Protein AF-A0A6Y5LJ46-F1 (afdb_monomer_lite)

InterPro domains:
  IPR025153 Ead/Ea22-like protein [PF13935] (2-111)

pLDDT: mean 86.72, std 11.48, range [47.59, 98.62]

Foldseek 3Di:
DDDPLVVLLVVLVPADDDQKDWDADPVVLWTFIDHPPDPPPDTSDTDCDPPNNPCRNVVSHVPNVVHSVVSNVVSVVVVVVVVVVVVVVVVVVVVVVVVVVVVVVVVVPPDDDPPVCVLVVQLVVVCVVVVDSVVSNVVSVVVVVCVVPVVPD

Structure (mmCIF, N/CA/C/O backbone):
data_AF-A0A6Y5LJ46-F1
#
_entry.id   AF-A0A6Y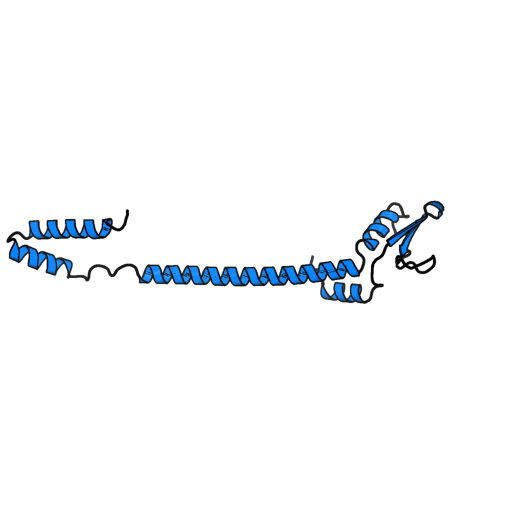5LJ46-F1
#
loop_
_atom_site.group_PDB
_atom_site.id
_atom_site.type_symbol
_atom_site.label_atom_id
_atom_site.label_alt_id
_atom_site.label_comp_id
_atom_site.label_asym_id
_atom_site.label_entity_id
_atom_site.label_seq_id
_atom_site.pdbx_PDB_ins_code
_atom_site.Cartn_x
_atom_site.Cartn_y
_atom_site.Cartn_z
_atom_site.occupancy
_atom_site.B_iso_or_equiv
_atom_site.auth_seq_id
_atom_site.auth_comp_id
_atom_site.auth_asym_id
_atom_site.auth_atom_id
_atom_site.pdbx_PDB_model_num
ATOM 1 N N . MET A 1 1 ? 1.139 16.252 -3.665 1.00 74.50 1 MET A N 1
ATOM 2 C CA . MET A 1 1 ? 1.107 15.696 -5.035 1.00 74.50 1 MET A CA 1
ATOM 3 C C . MET A 1 1 ? 0.011 14.645 -5.080 1.00 74.50 1 MET A C 1
ATOM 5 O O . MET A 1 1 ? 0.010 13.798 -4.197 1.00 74.50 1 MET A O 1
ATOM 9 N N . ASN A 1 2 ? -0.940 14.731 -6.014 1.00 88.25 2 ASN A N 1
ATOM 10 C CA . ASN A 1 2 ? -1.966 13.698 -6.189 1.00 88.25 2 ASN A CA 1
ATOM 11 C C . ASN A 1 2 ? -1.524 12.774 -7.328 1.00 88.25 2 ASN A C 1
ATOM 13 O O . ASN A 1 2 ? -1.270 13.258 -8.429 1.00 88.25 2 ASN A O 1
ATOM 17 N N . ILE A 1 3 ? -1.365 11.483 -7.045 1.00 90.75 3 ILE A N 1
ATOM 18 C CA . ILE A 1 3 ? -0.923 10.495 -8.031 1.00 90.75 3 ILE A CA 1
ATOM 19 C C . ILE A 1 3 ? -2.165 9.790 -8.569 1.00 90.75 3 ILE A C 1
ATOM 21 O O . ILE A 1 3 ? -2.879 9.131 -7.813 1.00 90.75 3 ILE A O 1
ATOM 25 N N . ASP A 1 4 ? -2.405 9.896 -9.874 1.00 95.19 4 ASP A N 1
ATOM 26 C CA . ASP A 1 4 ? -3.480 9.158 -10.533 1.00 95.19 4 ASP A CA 1
ATOM 27 C C . ASP A 1 4 ? -3.097 7.679 -10.703 1.00 95.19 4 ASP A C 1
ATOM 29 O O . ASP A 1 4 ? -2.511 7.258 -11.701 1.00 95.19 4 ASP A O 1
ATOM 33 N N . LYS A 1 5 ? -3.438 6.879 -9.689 1.00 94.69 5 LYS A N 1
ATOM 34 C CA . LYS A 1 5 ? -3.144 5.440 -9.632 1.00 94.69 5 LYS A CA 1
ATOM 35 C C . LYS A 1 5 ? -3.814 4.651 -10.759 1.00 94.69 5 LYS A C 1
ATOM 37 O O . LYS A 1 5 ? -3.279 3.621 -11.165 1.00 94.69 5 LYS A O 1
ATOM 42 N N . ARG A 1 6 ? -4.965 5.113 -11.267 1.00 95.00 6 ARG A N 1
ATOM 43 C CA . ARG A 1 6 ? -5.674 4.440 -12.362 1.00 95.00 6 ARG A CA 1
ATOM 44 C C . ARG A 1 6 ? -4.908 4.625 -13.661 1.00 95.00 6 ARG A C 1
ATOM 46 O O . ARG A 1 6 ? -4.591 3.638 -14.316 1.00 95.00 6 ARG A O 1
ATOM 53 N N . THR A 1 7 ? -4.556 5.866 -13.979 1.00 96.56 7 THR A N 1
ATOM 54 C CA . THR A 1 7 ? -3.745 6.167 -15.162 1.00 96.56 7 THR A CA 1
ATOM 55 C C . THR A 1 7 ? -2.399 5.439 -15.101 1.00 96.56 7 THR A C 1
ATOM 57 O O . THR A 1 7 ? -1.979 4.851 -16.094 1.00 96.56 7 THR A O 1
ATOM 60 N N . LEU A 1 8 ? -1.750 5.381 -13.929 1.00 96.06 8 LEU A N 1
ATOM 61 C CA . LEU A 1 8 ? -0.506 4.618 -13.762 1.00 96.06 8 LEU A CA 1
ATOM 62 C C . LEU A 1 8 ? -0.679 3.117 -14.015 1.00 96.06 8 LEU A C 1
ATOM 64 O O . LEU A 1 8 ? 0.158 2.521 -14.691 1.00 96.06 8 LEU A O 1
ATOM 68 N N . ARG A 1 9 ? -1.759 2.510 -13.508 1.00 97.50 9 ARG A N 1
ATOM 69 C CA . ARG A 1 9 ? -2.070 1.099 -13.770 1.00 97.50 9 ARG A CA 1
ATOM 70 C C . ARG A 1 9 ? -2.278 0.842 -15.259 1.00 97.50 9 ARG A C 1
ATOM 72 O O . ARG A 1 9 ? -1.644 -0.054 -15.801 1.00 97.50 9 ARG A O 1
ATOM 79 N N . GLU A 1 10 ? -3.103 1.651 -15.921 1.00 97.69 10 GLU A N 1
ATOM 80 C CA . GLU A 1 10 ? -3.403 1.494 -17.349 1.00 97.69 10 GLU A CA 1
ATOM 81 C C . GLU A 1 10 ? -2.144 1.632 -18.222 1.00 97.69 10 GLU A C 1
ATOM 83 O O . GLU A 1 10 ? -1.994 0.925 -19.219 1.00 97.69 10 GLU A O 1
ATOM 88 N N . VAL A 1 11 ? -1.222 2.530 -17.857 1.00 97.44 11 VAL A N 1
ATOM 89 C CA . VAL A 1 11 ? 0.071 2.670 -18.543 1.00 97.44 11 VAL A CA 1
ATOM 90 C C . VAL A 1 11 ? 0.967 1.456 -18.285 1.00 97.44 11 VAL A C 1
ATOM 92 O O . VAL A 1 11 ? 1.571 0.946 -19.228 1.00 97.44 11 VAL A O 1
ATOM 95 N N . ALA A 1 12 ? 1.034 0.960 -17.047 1.00 96.44 12 ALA A N 1
ATOM 96 C CA . ALA A 1 12 ? 1.839 -0.211 -16.706 1.00 96.44 12 ALA A CA 1
ATOM 97 C C . ALA A 1 12 ? 1.321 -1.500 -17.377 1.00 96.44 12 ALA A C 1
ATOM 99 O O . ALA A 1 12 ? 2.119 -2.285 -17.876 1.00 96.44 12 ALA A O 1
ATOM 100 N N . GLU A 1 13 ? 0.004 -1.699 -17.468 1.00 96.94 13 GLU A N 1
ATOM 101 C CA . GLU A 1 13 ? -0.605 -2.852 -18.155 1.00 96.94 13 GLU A CA 1
ATOM 102 C C . GLU A 1 13 ? -0.336 -2.862 -19.667 1.00 96.94 13 GLU A C 1
ATOM 104 O O . GLU A 1 13 ? -0.224 -3.930 -20.267 1.00 96.94 13 GLU A O 1
ATOM 109 N N . LYS A 1 14 ? -0.224 -1.682 -20.292 1.00 96.62 14 LYS A N 1
ATOM 110 C CA . LYS A 1 14 ? 0.068 -1.539 -21.730 1.00 96.62 14 LYS A CA 1
ATOM 111 C C . LYS A 1 14 ? 1.555 -1.662 -22.065 1.00 96.62 14 LYS A C 1
ATOM 113 O O . LYS A 1 14 ? 1.894 -1.879 -23.227 1.00 96.62 14 LYS A O 1
ATOM 118 N N . ALA A 1 15 ? 2.434 -1.464 -21.089 1.00 94.06 15 ALA A N 1
ATOM 119 C CA . ALA A 1 15 ? 3.874 -1.538 -21.289 1.00 94.06 15 ALA A CA 1
ATOM 120 C C . ALA A 1 15 ? 4.345 -2.990 -21.469 1.00 94.06 15 ALA A C 1
ATOM 122 O O . ALA A 1 15 ? 3.675 -3.937 -21.056 1.00 94.06 15 ALA A O 1
ATOM 123 N N . THR A 1 16 ? 5.531 -3.175 -22.057 1.00 91.38 16 THR A N 1
ATOM 124 C CA . THR A 1 16 ? 6.156 -4.499 -22.174 1.00 91.38 16 THR A CA 1
ATOM 125 C C . THR A 1 16 ? 6.267 -5.145 -20.790 1.00 91.38 16 THR A C 1
ATOM 127 O O . THR A 1 16 ? 6.930 -4.577 -19.919 1.00 91.38 16 THR A O 1
ATOM 130 N N . PRO A 1 17 ? 5.667 -6.323 -20.546 1.00 90.50 17 PRO A N 1
ATOM 131 C CA . PRO A 1 17 ? 5.726 -6.947 -19.231 1.00 90.50 17 PRO A CA 1
ATOM 132 C C . PRO A 1 17 ? 7.166 -7.220 -18.772 1.00 90.50 17 PRO A C 1
ATOM 134 O O . PRO A 1 17 ? 8.049 -7.519 -19.577 1.00 90.50 17 PRO A O 1
ATOM 137 N N . GLY A 1 18 ? 7.403 -7.119 -17.462 1.00 87.62 18 GLY A N 1
ATOM 138 C CA . GLY A 1 18 ? 8.682 -7.482 -16.849 1.00 87.62 18 GLY A CA 1
ATOM 139 C C . GLY A 1 18 ? 8.925 -9.004 -16.796 1.00 87.62 18 GLY A C 1
ATOM 140 O O . GLY A 1 18 ? 8.029 -9.792 -17.102 1.00 87.62 18 GLY A O 1
ATOM 141 N N . PRO A 1 19 ? 10.103 -9.452 -16.323 1.00 90.56 19 PRO A N 1
ATOM 142 C CA . PRO A 1 19 ? 11.189 -8.639 -15.777 1.00 90.56 19 PRO A CA 1
ATOM 143 C C . PRO A 1 19 ? 11.977 -7.913 -16.869 1.00 90.56 19 PRO A C 1
ATOM 145 O O . PRO A 1 19 ? 12.135 -8.418 -17.980 1.00 90.56 19 PRO A O 1
ATOM 148 N N . TRP A 1 20 ? 12.476 -6.733 -16.523 1.00 92.31 20 TRP A N 1
ATOM 149 C CA . TRP A 1 20 ? 13.406 -5.969 -17.346 1.00 92.31 20 TRP A CA 1
ATOM 150 C C . TRP A 1 20 ? 14.805 -6.039 -16.734 1.00 92.31 20 TRP A C 1
ATOM 152 O O . TRP A 1 20 ? 14.940 -6.152 -15.516 1.00 92.31 20 TRP A O 1
ATOM 162 N N . THR A 1 21 ? 15.838 -5.974 -17.567 1.00 89.38 21 THR A N 1
ATOM 163 C CA . THR A 1 21 ?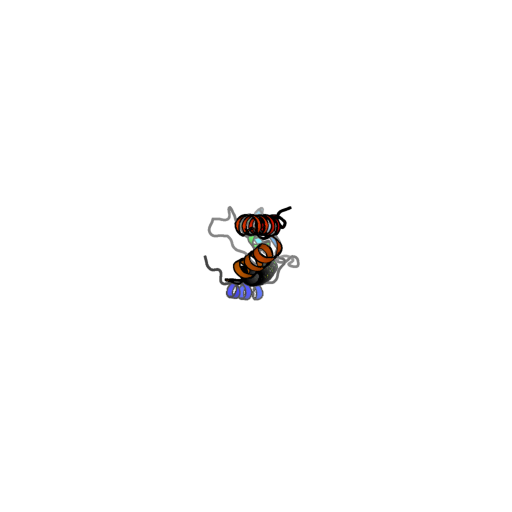 17.245 -6.013 -17.150 1.00 89.38 21 THR A CA 1
ATOM 164 C C . THR A 1 21 ? 18.050 -4.926 -17.847 1.00 89.38 21 THR A C 1
ATOM 166 O O . THR A 1 21 ? 17.720 -4.517 -18.963 1.00 89.38 21 THR A O 1
ATOM 169 N N . LEU A 1 22 ? 19.103 -4.460 -17.176 1.00 89.06 22 LEU A N 1
ATOM 170 C CA . LEU A 1 22 ? 20.086 -3.546 -17.745 1.00 89.06 22 LEU A CA 1
ATOM 171 C C . LEU A 1 22 ? 20.965 -4.286 -18.760 1.00 89.06 22 LEU A C 1
ATOM 173 O O . LEU A 1 22 ? 21.528 -5.336 -18.458 1.00 89.06 22 LEU A O 1
ATOM 177 N N . PHE A 1 23 ? 21.131 -3.676 -19.926 1.00 86.19 23 PHE A N 1
ATOM 178 C CA . PHE A 1 23 ? 22.218 -3.944 -20.852 1.00 86.19 23 PHE A CA 1
ATOM 179 C C . PHE A 1 23 ? 23.177 -2.754 -20.823 1.00 86.19 23 PHE A C 1
ATOM 181 O O . PHE A 1 23 ? 22.760 -1.624 -21.096 1.00 86.19 23 PHE A O 1
ATOM 188 N N . SER A 1 24 ? 24.448 -3.011 -20.519 1.00 83.69 24 SER A N 1
ATOM 189 C CA . SER A 1 24 ? 25.518 -2.020 -20.574 1.00 83.69 24 SER A CA 1
ATOM 190 C C . SER A 1 24 ? 26.624 -2.473 -21.525 1.00 83.69 24 SER A C 1
ATOM 192 O O . SER A 1 24 ? 27.103 -3.605 -21.480 1.00 83.69 24 SER A O 1
ATOM 194 N N . ASP A 1 25 ? 27.022 -1.564 -22.406 1.00 83.56 25 ASP A N 1
ATOM 195 C CA . ASP A 1 25 ? 28.189 -1.689 -23.269 1.00 83.56 25 ASP A CA 1
ATOM 196 C C . ASP A 1 25 ? 29.023 -0.416 -23.117 1.00 83.56 25 ASP A C 1
ATOM 198 O O . ASP A 1 25 ? 28.636 0.669 -23.562 1.00 83.56 25 ASP A O 1
ATOM 202 N N . ILE A 1 26 ? 30.158 -0.563 -22.435 1.00 77.88 26 ILE A N 1
ATOM 203 C CA . ILE A 1 26 ? 31.058 0.536 -22.083 1.00 77.88 26 ILE A CA 1
ATOM 204 C C . ILE A 1 26 ? 31.755 1.082 -23.334 1.00 77.88 26 ILE A C 1
ATOM 206 O O . ILE A 1 26 ? 31.922 2.298 -23.453 1.00 77.88 26 ILE A O 1
ATOM 210 N N . ASP A 1 27 ? 32.103 0.213 -24.286 1.00 79.81 27 ASP A N 1
ATOM 211 C CA . ASP A 1 27 ? 32.851 0.591 -25.487 1.00 79.81 27 ASP A CA 1
ATOM 212 C C . ASP A 1 27 ? 31.999 1.471 -26.405 1.00 79.81 27 ASP A C 1
ATOM 214 O O . ASP A 1 27 ? 32.478 2.463 -26.961 1.00 79.81 27 ASP A O 1
ATOM 218 N N . THR A 1 28 ? 30.707 1.151 -26.520 1.00 80.38 28 THR A N 1
ATOM 219 C CA . THR A 1 28 ? 29.753 1.943 -27.313 1.00 80.38 28 THR A CA 1
ATOM 220 C C . THR A 1 28 ? 28.991 2.989 -26.500 1.00 80.38 28 THR A C 1
ATOM 222 O O . THR A 1 28 ? 28.186 3.725 -27.073 1.00 80.38 28 THR A O 1
ATOM 225 N N . LYS A 1 29 ? 29.234 3.077 -25.183 1.00 79.88 29 LYS A N 1
ATOM 226 C CA . LYS A 1 29 ? 28.462 3.895 -24.226 1.00 79.88 29 LYS A CA 1
ATOM 227 C C . LYS A 1 29 ? 26.950 3.669 -24.348 1.00 79.88 29 LYS A C 1
ATOM 229 O O . LYS A 1 29 ? 26.147 4.598 -24.265 1.00 79.88 29 LYS A O 1
ATOM 234 N N . THR A 1 30 ? 26.554 2.421 -24.583 1.00 82.31 30 THR A N 1
ATOM 235 C CA . THR A 1 30 ? 25.149 2.047 -24.737 1.00 82.31 30 THR A CA 1
ATOM 236 C C . THR A 1 30 ? 24.626 1.493 -23.424 1.00 82.31 30 THR A C 1
ATOM 238 O O . THR A 1 30 ? 25.041 0.425 -22.986 1.00 82.31 30 THR A O 1
ATOM 241 N N . PHE A 1 31 ? 23.654 2.190 -22.843 1.00 84.88 31 PHE A N 1
ATOM 242 C CA . PHE A 1 31 ? 22.878 1.716 -21.702 1.00 84.88 31 PHE A CA 1
ATOM 243 C C . PHE A 1 31 ? 21.429 1.574 -22.151 1.00 84.88 31 PHE A C 1
ATOM 245 O O . PHE A 1 31 ? 20.844 2.494 -22.728 1.00 84.88 31 PHE A O 1
ATOM 252 N N . SER A 1 32 ? 20.866 0.384 -22.017 1.00 85.62 32 SER A N 1
ATOM 253 C CA . SER A 1 32 ? 19.529 0.070 -22.522 1.00 85.62 32 SER A CA 1
ATOM 254 C C . SER A 1 32 ? 18.846 -0.948 -21.627 1.00 85.62 32 SER A C 1
ATOM 256 O O . SER A 1 32 ? 19.476 -1.588 -20.791 1.00 85.62 32 SER A O 1
ATOM 258 N N . ILE A 1 33 ? 17.535 -1.073 -21.786 1.00 88.50 33 ILE A N 1
ATOM 259 C CA . ILE A 1 33 ? 16.714 -1.974 -20.984 1.00 88.50 33 ILE A CA 1
ATOM 260 C C . ILE A 1 33 ? 16.156 -3.038 -21.912 1.00 88.50 33 ILE A C 1
ATOM 262 O O . ILE A 1 33 ? 15.613 -2.702 -22.961 1.00 88.50 33 ILE A O 1
ATOM 266 N N . HIS A 1 34 ? 16.276 -4.305 -21.536 1.00 86.44 34 HIS A N 1
ATOM 267 C CA . HIS A 1 34 ? 15.830 -5.440 -22.342 1.00 86.44 34 HIS A CA 1
ATOM 268 C C . HIS A 1 34 ? 15.062 -6.458 -21.496 1.00 86.44 34 HIS A C 1
ATOM 270 O O . HIS A 1 34 ? 14.985 -6.346 -20.272 1.00 86.44 34 HIS A O 1
ATOM 276 N N . THR A 1 35 ? 14.478 -7.461 -22.151 1.00 84.12 35 THR A N 1
ATOM 277 C CA . THR A 1 35 ? 13.953 -8.639 -21.450 1.00 84.12 35 THR A CA 1
ATOM 278 C C . THR A 1 35 ? 15.034 -9.728 -21.379 1.00 84.12 35 THR A C 1
ATOM 280 O O . THR A 1 35 ? 15.845 -9.841 -22.303 1.00 84.12 35 THR A O 1
ATOM 283 N N . PRO A 1 36 ? 15.047 -10.598 -20.349 1.00 79.44 36 PRO A N 1
ATOM 284 C CA . PRO A 1 36 ? 16.064 -11.649 -20.217 1.00 79.44 36 PRO A CA 1
ATOM 285 C C . PRO A 1 36 ? 16.136 -12.655 -21.375 1.00 79.44 36 PRO A C 1
ATOM 287 O O . PRO A 1 36 ? 17.104 -13.402 -21.480 1.00 79.44 36 PRO A O 1
ATOM 290 N N . ARG A 1 37 ? 15.092 -12.735 -22.210 1.00 73.31 37 ARG A N 1
ATOM 291 C CA . ARG A 1 37 ? 15.025 -13.661 -23.352 1.00 73.31 37 ARG A CA 1
ATOM 292 C C . ARG A 1 37 ? 15.527 -13.046 -24.656 1.00 73.31 37 ARG A C 1
ATOM 294 O O . ARG A 1 37 ? 15.694 -13.784 -25.626 1.00 73.31 37 ARG A O 1
ATOM 301 N N . ASP A 1 38 ? 15.755 -11.738 -24.690 1.00 69.31 38 ASP A N 1
ATOM 302 C CA . ASP A 1 38 ? 16.240 -11.063 -25.884 1.00 69.31 38 ASP A CA 1
ATOM 303 C C . ASP A 1 38 ? 17.735 -11.345 -26.089 1.00 69.31 38 ASP A C 1
ATOM 305 O O . ASP A 1 38 ? 18.557 -11.168 -25.190 1.00 69.31 38 ASP A O 1
ATOM 309 N N . LYS A 1 39 ? 18.074 -11.839 -27.284 1.00 57.69 39 LYS A N 1
ATOM 310 C CA . LYS A 1 39 ? 19.422 -12.284 -27.652 1.00 57.69 39 LYS A CA 1
ATOM 311 C C . LYS A 1 39 ? 20.220 -11.275 -28.474 1.00 57.69 39 LYS A C 1
ATOM 313 O O . LYS A 1 39 ? 21.326 -11.660 -28.851 1.00 57.69 39 LYS A O 1
ATOM 318 N N . ARG A 1 40 ? 19.710 -10.056 -28.746 1.00 56.78 40 ARG A N 1
ATOM 319 C CA . ARG A 1 40 ? 20.487 -8.842 -29.135 1.00 56.78 40 ARG A CA 1
ATOM 320 C C . ARG A 1 40 ? 19.680 -7.718 -29.817 1.00 56.78 40 ARG A C 1
ATOM 322 O O . ARG A 1 40 ? 20.324 -6.772 -30.275 1.00 56.78 40 ARG A O 1
ATOM 329 N N . CYS A 1 41 ? 18.350 -7.775 -29.971 1.00 54.97 41 CYS A N 1
ATOM 330 C CA . CYS A 1 41 ? 17.696 -6.901 -30.968 1.00 54.97 41 CYS A CA 1
ATOM 331 C C . CYS A 1 41 ? 16.374 -6.208 -30.606 1.00 54.97 41 CYS A C 1
ATOM 333 O O . CYS A 1 41 ? 15.860 -5.495 -31.462 1.00 54.97 41 CYS A O 1
ATOM 335 N N . GLU A 1 42 ? 15.855 -6.275 -29.385 1.00 66.44 42 GLU A N 1
ATOM 336 C CA . GLU A 1 42 ? 14.632 -5.556 -29.003 1.00 66.44 42 GLU A CA 1
ATOM 337 C C . GLU A 1 42 ? 14.780 -4.922 -27.613 1.00 66.44 42 GLU A C 1
ATOM 339 O O . GLU A 1 42 ? 14.159 -5.322 -26.626 1.00 66.44 42 GLU A O 1
ATOM 344 N N . ASN A 1 43 ? 15.610 -3.872 -27.544 1.00 77.50 43 ASN A N 1
ATOM 345 C CA . ASN A 1 43 ? 15.630 -2.995 -26.376 1.00 77.50 43 ASN A CA 1
ATOM 346 C C . ASN A 1 43 ? 14.201 -2.509 -26.097 1.00 77.50 43 ASN A C 1
ATOM 348 O O . ASN A 1 43 ? 13.598 -1.839 -26.935 1.00 77.50 43 ASN A O 1
ATOM 352 N N . VAL A 1 44 ? 13.701 -2.789 -24.895 1.00 82.31 44 VAL A N 1
ATOM 353 C CA . VAL A 1 44 ? 12.458 -2.216 -24.368 1.00 82.31 44 VAL A CA 1
ATOM 354 C C . VAL A 1 44 ? 12.578 -0.693 -24.353 1.00 82.31 44 VAL A C 1
ATOM 356 O O . VAL A 1 44 ? 11.649 0.010 -24.739 1.00 82.31 44 VAL A O 1
ATOM 359 N N . ILE A 1 45 ? 13.746 -0.184 -23.945 1.00 85.31 45 ILE A N 1
ATOM 360 C CA . ILE A 1 45 ? 14.097 1.237 -23.993 1.00 85.31 45 ILE A CA 1
ATOM 361 C C . ILE A 1 45 ? 15.552 1.376 -24.449 1.00 85.31 45 ILE A C 1
ATOM 363 O O . ILE A 1 45 ? 16.458 0.803 -23.842 1.00 85.31 45 ILE A O 1
ATOM 367 N N . LYS A 1 46 ? 15.774 2.189 -25.489 1.00 84.12 46 LYS A N 1
ATOM 368 C CA . LYS A 1 46 ? 17.090 2.684 -25.916 1.00 84.12 46 LYS A CA 1
ATOM 369 C C . LYS A 1 46 ? 17.031 4.206 -26.008 1.00 84.12 46 LYS A C 1
ATOM 371 O O . LYS A 1 46 ? 16.467 4.748 -26.956 1.00 84.12 46 LYS A O 1
ATOM 376 N N . TRP A 1 47 ? 17.594 4.897 -25.021 1.00 76.12 47 TRP A N 1
ATOM 377 C CA . TRP A 1 47 ? 17.548 6.356 -24.941 1.00 76.12 47 TRP A CA 1
ATOM 378 C C . TRP A 1 47 ? 18.867 6.913 -24.409 1.00 76.12 47 TRP A C 1
ATOM 380 O O . TRP A 1 47 ? 19.359 6.473 -23.377 1.00 76.12 47 TRP A O 1
ATOM 390 N N . GLY A 1 48 ? 19.436 7.887 -25.121 1.00 69.50 48 GLY A N 1
ATOM 391 C CA . GLY A 1 48 ? 20.733 8.482 -24.787 1.00 69.50 48 GLY A CA 1
ATOM 392 C C . GLY A 1 48 ? 20.701 9.532 -23.673 1.00 69.50 48 GLY A C 1
ATOM 393 O O . GLY A 1 48 ? 21.724 10.164 -23.441 1.00 69.50 48 GLY A O 1
ATOM 394 N N . GLY A 1 49 ? 19.560 9.752 -23.015 1.00 73.00 49 GLY A N 1
ATOM 395 C CA . GLY A 1 49 ? 19.416 10.805 -22.007 1.00 73.00 49 GLY A CA 1
ATOM 396 C C . GLY A 1 49 ? 19.424 12.225 -22.590 1.00 73.00 49 GLY A C 1
ATOM 397 O O . GLY A 1 49 ? 19.703 12.441 -23.769 1.00 73.00 49 GLY A O 1
ATOM 398 N N . PHE A 1 50 ? 19.102 13.213 -21.753 1.00 79.19 50 PHE A N 1
ATOM 399 C CA . PHE A 1 50 ? 19.260 14.648 -22.054 1.00 79.19 50 PHE A CA 1
ATOM 400 C C . PHE A 1 50 ? 20.519 15.246 -21.403 1.00 79.19 50 PHE A C 1
ATOM 402 O O . PHE A 1 50 ? 20.830 16.415 -21.604 1.00 79.19 50 PHE A O 1
ATOM 409 N N . ASP A 1 51 ? 21.223 14.454 -20.598 1.00 82.88 51 ASP A N 1
ATOM 410 C CA . ASP A 1 51 ? 22.319 14.863 -19.721 1.00 82.88 51 ASP A CA 1
ATOM 411 C C . ASP A 1 51 ? 23.709 14.577 -20.307 1.00 82.88 51 ASP A C 1
ATOM 413 O O . ASP A 1 51 ? 24.705 14.739 -19.611 1.00 82.88 51 ASP A O 1
ATOM 417 N N . CYS A 1 52 ? 23.792 14.172 -21.579 1.00 75.31 52 CYS A N 1
ATOM 418 C CA . CYS A 1 52 ? 25.013 13.677 -22.231 1.00 75.31 52 CYS A CA 1
ATOM 419 C C . CYS A 1 52 ? 25.539 12.349 -21.646 1.00 75.31 52 CYS A C 1
ATOM 421 O O . CYS A 1 52 ? 26.739 12.085 -21.704 1.00 75.31 52 CYS A O 1
ATOM 423 N N . GLN A 1 53 ? 24.638 11.509 -21.119 1.00 80.06 53 GLN A N 1
ATOM 424 C CA . GLN A 1 53 ? 24.880 10.144 -20.623 1.00 80.06 53 GLN A CA 1
ATOM 425 C C . GLN A 1 53 ? 25.670 9.918 -19.310 1.00 80.06 53 GLN A C 1
ATOM 427 O O . GLN A 1 53 ? 25.911 8.748 -19.007 1.00 80.06 53 GLN A O 1
ATOM 432 N N . PRO A 1 54 ? 26.045 10.906 -18.469 1.00 86.19 54 PRO A N 1
ATOM 433 C CA . PRO A 1 54 ? 26.760 10.624 -17.225 1.00 86.19 54 PRO A CA 1
ATOM 434 C C . PRO A 1 54 ? 25.951 9.748 -16.257 1.00 86.19 54 PRO A C 1
ATOM 436 O O . PRO A 1 54 ? 26.553 8.999 -15.498 1.00 86.19 54 PRO A O 1
ATOM 439 N N . ASN A 1 55 ? 24.611 9.791 -16.303 1.00 89.06 55 ASN A N 1
ATOM 440 C CA . ASN A 1 55 ? 23.742 8.964 -15.453 1.00 89.06 55 ASN A CA 1
ATOM 441 C C . ASN A 1 55 ? 23.039 7.831 -16.217 1.00 89.06 55 ASN A C 1
ATOM 443 O O . ASN A 1 55 ? 22.102 7.228 -15.697 1.00 89.06 55 ASN A O 1
ATOM 447 N N . ALA A 1 56 ? 23.428 7.558 -17.466 1.00 87.88 56 ALA A N 1
ATOM 448 C CA . ALA A 1 56 ? 22.669 6.665 -18.340 1.00 87.88 56 ALA A CA 1
ATOM 449 C C . ALA A 1 56 ? 22.549 5.236 -17.783 1.00 87.88 56 ALA A C 1
ATOM 451 O O . ALA A 1 56 ? 21.467 4.652 -17.849 1.00 87.88 56 ALA A O 1
ATOM 452 N N . GLU A 1 57 ? 23.617 4.707 -17.181 1.00 87.69 57 GLU A N 1
ATOM 453 C CA . GLU A 1 57 ? 23.603 3.392 -16.532 1.00 87.69 57 GLU A CA 1
ATOM 454 C C . GLU A 1 57 ? 22.639 3.352 -15.341 1.00 87.69 57 GLU A C 1
ATOM 456 O O . GLU A 1 57 ? 21.729 2.526 -15.315 1.00 87.69 57 GLU A O 1
ATOM 461 N N . ALA A 1 58 ? 22.773 4.303 -14.412 1.00 90.94 58 ALA A N 1
ATOM 462 C CA . ALA A 1 58 ? 21.937 4.389 -13.215 1.00 90.94 58 ALA A CA 1
ATOM 463 C C . ALA A 1 58 ? 20.450 4.592 -13.555 1.00 90.94 58 ALA A C 1
ATOM 465 O O . ALA A 1 58 ? 19.574 3.995 -12.932 1.00 90.94 58 ALA A O 1
ATOM 466 N N . ASN A 1 59 ? 20.147 5.397 -14.578 1.00 90.31 59 ASN A N 1
ATOM 467 C CA . ASN A 1 59 ? 18.779 5.594 -15.055 1.00 90.31 59 ASN A CA 1
ATOM 468 C C . ASN A 1 59 ? 18.195 4.300 -15.637 1.00 90.31 59 ASN A C 1
ATOM 470 O O . ASN A 1 59 ? 17.042 3.962 -15.364 1.00 90.31 59 ASN A O 1
ATOM 474 N N . ALA A 1 60 ? 18.979 3.572 -16.437 1.00 89.88 60 ALA A N 1
ATOM 475 C CA . ALA A 1 60 ? 18.547 2.307 -17.015 1.00 89.88 60 ALA A CA 1
ATOM 476 C C . ALA A 1 60 ? 18.347 1.232 -15.934 1.00 89.88 60 ALA A C 1
ATOM 478 O O . ALA A 1 60 ? 17.343 0.521 -15.969 1.00 89.88 60 ALA A O 1
ATOM 479 N N . GLU A 1 61 ? 19.236 1.163 -14.941 1.00 92.25 61 GLU A N 1
ATOM 480 C CA . GLU A 1 61 ? 19.092 0.284 -13.778 1.00 92.25 61 GLU A CA 1
ATOM 481 C C . GLU A 1 61 ? 17.830 0.616 -12.969 1.00 92.25 61 GLU A C 1
ATOM 483 O O . GLU A 1 61 ? 17.025 -0.275 -12.689 1.00 92.25 61 GLU A O 1
ATOM 488 N N . PHE A 1 62 ? 17.598 1.898 -12.668 1.00 93.69 62 PHE A N 1
ATOM 489 C CA . PHE A 1 62 ? 16.411 2.352 -11.945 1.00 93.69 62 PHE A CA 1
ATOM 490 C C . PHE A 1 62 ? 15.114 1.955 -12.661 1.00 93.69 62 PHE A C 1
ATOM 492 O O . PHE A 1 62 ? 14.215 1.382 -12.045 1.00 93.69 62 PHE A O 1
ATOM 499 N N . ILE A 1 63 ? 15.013 2.215 -13.967 1.00 92.75 63 ILE A N 1
ATOM 500 C CA . ILE A 1 63 ? 13.812 1.886 -14.747 1.00 92.75 63 ILE A CA 1
ATOM 501 C C . ILE A 1 63 ? 13.654 0.362 -14.898 1.00 92.75 63 ILE A C 1
ATOM 503 O O . ILE A 1 63 ? 12.532 -0.142 -14.845 1.00 92.75 63 ILE A O 1
ATOM 507 N N . ALA A 1 64 ? 14.747 -0.394 -15.052 1.00 92.69 64 ALA A N 1
ATOM 508 C CA . ALA A 1 64 ? 14.694 -1.856 -15.114 1.00 92.69 64 ALA A CA 1
ATOM 509 C C . ALA A 1 64 ? 14.195 -2.465 -13.790 1.00 92.69 64 ALA A C 1
ATOM 511 O O . ALA A 1 64 ? 13.362 -3.379 -13.799 1.00 92.69 64 ALA A O 1
ATOM 512 N N . ALA A 1 65 ? 14.649 -1.926 -12.654 1.00 95.25 65 ALA A N 1
ATOM 513 C CA . ALA A 1 65 ? 14.158 -2.300 -11.333 1.00 95.25 65 ALA A CA 1
ATOM 514 C C . ALA A 1 65 ? 12.684 -1.903 -11.147 1.00 95.25 65 ALA A C 1
ATOM 516 O O . ALA A 1 65 ? 11.884 -2.712 -10.680 1.00 95.25 65 ALA A O 1
ATOM 517 N N . PHE A 1 66 ? 12.294 -0.704 -11.590 1.00 95.75 66 PHE A N 1
ATOM 518 C CA . PHE A 1 66 ? 10.918 -0.198 -11.547 1.00 95.75 66 PHE A CA 1
ATOM 519 C C . PHE A 1 66 ? 10.112 -0.534 -12.816 1.00 95.75 66 PHE A C 1
ATOM 521 O O . PHE A 1 66 ? 9.389 0.291 -13.374 1.00 95.75 66 PHE A O 1
ATOM 528 N N . ASN A 1 67 ? 10.238 -1.770 -13.295 1.00 95.25 67 ASN A N 1
ATOM 529 C CA . ASN A 1 67 ? 9.509 -2.236 -14.473 1.00 95.25 67 ASN A CA 1
ATOM 530 C C . ASN A 1 67 ? 7.987 -2.365 -14.205 1.00 95.25 67 ASN A C 1
ATOM 532 O O . ASN A 1 67 ? 7.553 -2.375 -13.048 1.00 95.25 67 ASN A O 1
ATOM 536 N N . PRO A 1 68 ? 7.150 -2.543 -15.247 1.00 96.00 68 PRO A N 1
ATOM 537 C CA . PRO A 1 68 ? 5.697 -2.572 -15.105 1.00 96.00 68 PRO A CA 1
ATOM 538 C C . PRO A 1 68 ? 5.173 -3.643 -14.149 1.00 96.00 68 PRO A C 1
ATOM 540 O O . PRO A 1 68 ? 4.193 -3.406 -13.449 1.00 96.00 68 PRO A O 1
ATOM 543 N N . LYS A 1 69 ? 5.844 -4.800 -14.052 1.00 95.69 69 LYS A N 1
ATOM 544 C CA . LYS A 1 69 ? 5.462 -5.849 -13.096 1.00 95.69 69 LYS A CA 1
ATOM 545 C C . LYS A 1 69 ? 5.604 -5.357 -11.652 1.00 95.69 69 LYS A C 1
ATOM 547 O O . LYS A 1 69 ? 4.723 -5.612 -10.838 1.00 95.69 69 LYS A O 1
ATOM 552 N N . VAL A 1 70 ? 6.695 -4.655 -11.343 1.00 97.50 70 VAL A N 1
ATOM 553 C CA . VAL A 1 70 ? 6.935 -4.077 -10.011 1.00 97.50 70 VAL A CA 1
ATOM 554 C C . VAL A 1 70 ? 5.966 -2.929 -9.740 1.00 97.50 70 VAL A C 1
ATOM 556 O O . VAL A 1 70 ? 5.370 -2.882 -8.669 1.00 97.50 70 VAL A O 1
ATOM 559 N N . ALA A 1 71 ? 5.736 -2.051 -10.719 1.00 96.69 71 ALA A N 1
ATOM 560 C CA . ALA A 1 71 ? 4.777 -0.957 -10.582 1.00 96.69 71 ALA A CA 1
ATOM 561 C C . ALA A 1 71 ? 3.355 -1.463 -10.273 1.00 96.69 71 ALA A C 1
ATOM 563 O O . ALA A 1 71 ? 2.699 -0.938 -9.375 1.00 96.69 71 ALA A O 1
ATOM 564 N N . LEU A 1 72 ? 2.889 -2.506 -10.970 1.00 97.75 72 LEU A N 1
ATOM 565 C CA . LEU A 1 72 ? 1.581 -3.117 -10.715 1.00 97.75 72 LEU A CA 1
ATOM 566 C C . LEU A 1 72 ? 1.500 -3.747 -9.321 1.00 97.75 72 LEU A C 1
ATOM 568 O O . LEU A 1 72 ? 0.530 -3.490 -8.611 1.00 97.75 72 LEU A O 1
ATOM 572 N N . ALA A 1 73 ? 2.535 -4.481 -8.901 1.00 97.88 73 ALA A N 1
ATOM 573 C CA . ALA A 1 73 ? 2.596 -5.068 -7.563 1.00 97.88 73 ALA A CA 1
ATOM 574 C C . ALA A 1 73 ? 2.525 -3.997 -6.459 1.00 97.88 73 ALA A C 1
ATOM 576 O O . ALA A 1 73 ? 1.719 -4.109 -5.539 1.00 97.88 73 ALA A O 1
ATOM 577 N N . LEU A 1 74 ? 3.285 -2.905 -6.595 1.00 97.75 74 LEU A N 1
ATOM 578 C CA . LEU A 1 74 ? 3.245 -1.786 -5.649 1.00 97.75 74 LEU A CA 1
ATOM 579 C C . LEU A 1 74 ? 1.881 -1.079 -5.630 1.00 97.75 74 LEU A C 1
ATOM 581 O O . LEU A 1 74 ? 1.434 -0.618 -4.579 1.00 97.75 74 LEU A O 1
ATOM 585 N N . LEU A 1 75 ? 1.197 -0.982 -6.775 1.00 97.50 75 LEU A N 1
ATOM 586 C CA . LEU A 1 75 ? -0.163 -0.439 -6.837 1.00 97.50 75 LEU A CA 1
ATOM 587 C C . LEU A 1 75 ? -1.172 -1.353 -6.129 1.00 97.50 75 LEU A C 1
ATOM 589 O O . LEU A 1 75 ? -2.066 -0.844 -5.452 1.00 97.50 75 LEU A O 1
ATOM 593 N N . ASP A 1 76 ? -1.029 -2.672 -6.254 1.00 97.88 76 ASP A N 1
ATOM 594 C CA . ASP A 1 76 ? -1.874 -3.640 -5.547 1.00 97.88 76 ASP A CA 1
ATOM 595 C C . ASP A 1 76 ? -1.654 -3.587 -4.032 1.00 97.88 76 ASP A C 1
ATOM 597 O O . ASP A 1 76 ? -2.625 -3.472 -3.280 1.00 97.88 76 ASP A O 1
ATOM 601 N N . GLU A 1 77 ? -0.397 -3.560 -3.582 1.00 98.00 77 GLU A N 1
ATOM 602 C CA . GLU A 1 77 ? -0.044 -3.356 -2.171 1.00 98.00 77 GLU A CA 1
ATOM 603 C C . GLU A 1 77 ? -0.624 -2.044 -1.634 1.00 98.00 77 GLU A C 1
ATOM 605 O O . GLU A 1 77 ? -1.206 -2.000 -0.551 1.00 98.00 77 GLU A O 1
ATOM 610 N N . ASN A 1 78 ? -0.542 -0.964 -2.412 1.00 96.56 78 ASN A N 1
ATOM 611 C CA . ASN A 1 78 ? -1.083 0.323 -2.004 1.00 96.56 78 ASN A CA 1
ATOM 612 C C . ASN A 1 78 ? -2.616 0.312 -1.854 1.00 96.56 78 ASN A C 1
ATOM 614 O O . ASN A 1 78 ? -3.145 0.936 -0.931 1.00 96.56 78 ASN A O 1
ATOM 618 N N . ILE A 1 79 ? -3.336 -0.390 -2.736 1.00 95.25 79 ILE A N 1
ATOM 619 C CA . ILE A 1 79 ? -4.793 -0.567 -2.619 1.00 95.25 79 ILE A CA 1
ATOM 620 C C . ILE A 1 79 ? -5.133 -1.407 -1.387 1.00 95.25 79 ILE A C 1
ATOM 622 O O . ILE A 1 79 ? -6.086 -1.081 -0.678 1.00 95.25 79 ILE A O 1
ATOM 626 N N . GLN A 1 80 ? -4.362 -2.461 -1.120 1.00 97.50 80 GLN A N 1
ATOM 627 C CA . GLN A 1 80 ? -4.549 -3.299 0.059 1.00 97.50 80 GLN A CA 1
ATOM 628 C C . GLN A 1 80 ? -4.359 -2.491 1.351 1.00 97.50 80 GLN A C 1
ATOM 630 O O . GLN A 1 80 ? -5.245 -2.489 2.204 1.00 97.50 80 GLN A O 1
ATOM 635 N N . LEU A 1 81 ? -3.278 -1.711 1.443 1.00 97.81 81 LEU A N 1
ATOM 636 C CA . LEU A 1 81 ? -3.017 -0.825 2.580 1.00 97.81 81 LEU A CA 1
ATOM 637 C C . LEU A 1 81 ? -4.129 0.212 2.783 1.00 97.81 81 LEU A C 1
ATOM 639 O O . LEU A 1 81 ? -4.492 0.514 3.918 1.00 97.81 81 LEU A O 1
ATOM 643 N N . GLN A 1 82 ? -4.705 0.749 1.701 1.00 96.62 82 GLN A N 1
ATOM 644 C CA . GLN A 1 82 ? -5.828 1.681 1.813 1.00 96.62 82 GLN A CA 1
ATOM 645 C C . GLN A 1 82 ? -7.068 1.002 2.411 1.00 96.62 82 GLN A C 1
ATOM 647 O O . GLN A 1 82 ? -7.708 1.571 3.289 1.00 96.62 82 GLN A O 1
ATOM 652 N N . ARG A 1 83 ? -7.381 -0.228 1.987 1.00 97.50 83 ARG A N 1
ATOM 653 C CA . ARG A 1 83 ? -8.509 -0.995 2.541 1.00 97.50 83 ARG A CA 1
ATOM 654 C C . ARG A 1 83 ? -8.312 -1.313 4.019 1.00 97.50 83 ARG A C 1
ATOM 656 O O . ARG A 1 83 ? -9.254 -1.201 4.795 1.00 97.50 83 ARG A O 1
ATOM 663 N N . GLU A 1 84 ? -7.101 -1.698 4.406 1.00 98.25 84 GLU A N 1
ATOM 664 C CA . GLU A 1 84 ? -6.760 -1.977 5.804 1.00 98.25 84 GLU A CA 1
ATOM 665 C C . GLU A 1 84 ? -6.857 -0.721 6.666 1.00 98.25 84 GLU A C 1
ATOM 667 O O . GLU A 1 84 ? -7.428 -0.766 7.755 1.00 98.25 84 GLU A O 1
ATOM 672 N N . LYS A 1 85 ? -6.375 0.417 6.156 1.00 98.38 85 LYS A N 1
ATOM 673 C CA . LYS A 1 85 ? -6.533 1.716 6.810 1.00 98.38 85 LYS A CA 1
ATOM 674 C C . LYS A 1 85 ? -8.009 2.041 7.047 1.00 98.38 85 LYS A C 1
ATOM 676 O O . LYS A 1 85 ? -8.376 2.361 8.175 1.00 98.38 85 LYS A O 1
ATOM 681 N N . ASP A 1 86 ? -8.845 1.923 6.018 1.00 98.38 86 ASP A N 1
ATOM 682 C CA . ASP A 1 86 ? -10.274 2.238 6.116 1.00 98.38 86 ASP A CA 1
ATOM 683 C C . ASP A 1 86 ? -10.990 1.285 7.099 1.00 98.38 86 ASP A C 1
ATOM 685 O O . ASP A 1 86 ? -11.843 1.710 7.880 1.00 98.38 86 ASP A O 1
ATOM 689 N N . ALA A 1 87 ? -10.603 0.003 7.127 1.00 98.31 87 ALA A N 1
ATOM 690 C CA . ALA A 1 87 ? -11.125 -0.974 8.082 1.00 98.31 87 ALA A CA 1
ATOM 691 C C . ALA A 1 87 ? -10.726 -0.648 9.530 1.00 98.31 87 ALA A C 1
ATOM 693 O O . ALA A 1 87 ? -11.566 -0.699 10.430 1.00 98.31 87 ALA A O 1
ATOM 694 N N . ILE A 1 88 ? -9.465 -0.275 9.766 1.00 98.56 88 ILE A N 1
ATOM 695 C CA . ILE A 1 88 ? -8.983 0.137 11.091 1.00 98.56 88 ILE A CA 1
ATOM 696 C C . ILE A 1 88 ? -9.702 1.408 11.551 1.00 98.56 88 ILE A C 1
ATOM 698 O O . ILE A 1 88 ? -10.104 1.496 12.711 1.00 98.56 88 ILE A O 1
ATOM 702 N N . GLU A 1 89 ? -9.908 2.378 10.658 1.00 98.62 89 GLU A N 1
ATOM 703 C CA . GLU A 1 89 ? -10.655 3.598 10.973 1.00 98.62 89 GLU A CA 1
ATOM 704 C C . GLU A 1 89 ? -12.111 3.285 11.344 1.00 98.62 89 GLU A C 1
ATOM 706 O O . GLU A 1 89 ? -12.612 3.819 12.334 1.00 98.62 89 GLU A O 1
ATOM 711 N N . ALA A 1 90 ? -12.767 2.363 10.632 1.00 98.44 90 ALA A N 1
ATOM 712 C CA . ALA A 1 90 ? -14.113 1.910 10.975 1.00 98.44 90 ALA A CA 1
ATOM 713 C C . ALA A 1 90 ? -14.169 1.224 12.353 1.00 98.44 90 ALA A C 1
ATOM 715 O O . ALA A 1 90 ? -15.050 1.528 13.158 1.00 98.44 90 ALA A O 1
ATOM 716 N N . VAL A 1 91 ? -13.206 0.350 12.662 1.00 98.44 91 VAL A N 1
ATOM 717 C CA . VAL A 1 91 ? -13.114 -0.313 13.975 1.00 98.44 91 VAL A CA 1
ATOM 718 C C . VAL A 1 91 ? -12.861 0.701 15.092 1.00 98.44 91 VAL A C 1
ATOM 720 O O . VAL A 1 91 ? -13.488 0.628 16.146 1.00 98.44 91 VAL A O 1
ATOM 723 N N . ALA A 1 92 ? -11.982 1.679 14.872 1.00 98.31 92 ALA A N 1
ATOM 724 C CA . ALA A 1 92 ? -11.697 2.720 15.855 1.00 98.31 92 ALA A CA 1
ATOM 725 C C . ALA A 1 92 ? -12.918 3.616 16.130 1.00 98.31 92 ALA A C 1
ATOM 727 O O . ALA A 1 92 ? -13.111 4.064 17.263 1.00 98.31 92 ALA A O 1
ATOM 728 N N . LEU A 1 93 ? -13.742 3.875 15.110 1.00 98.38 93 LEU A N 1
ATOM 729 C CA . LEU A 1 93 ? -15.011 4.585 15.265 1.00 98.38 93 LEU A CA 1
ATOM 730 C C . LEU A 1 93 ? -16.021 3.765 16.073 1.00 98.38 93 LEU A C 1
ATOM 732 O O . LEU A 1 93 ? -16.559 4.287 17.046 1.00 98.38 93 LEU A O 1
ATOM 736 N N . ALA A 1 94 ? -16.205 2.486 15.741 1.00 98.06 94 ALA A N 1
ATOM 737 C CA . ALA A 1 94 ? -17.095 1.601 16.491 1.00 98.06 94 ALA A CA 1
ATOM 738 C C . ALA A 1 94 ? -16.683 1.505 17.969 1.00 98.06 94 ALA A C 1
ATOM 740 O O . ALA A 1 94 ? -17.498 1.738 18.856 1.00 98.06 94 ALA A O 1
ATOM 741 N N . LEU A 1 95 ? -15.390 1.302 18.244 1.00 98.25 95 LEU A N 1
ATOM 742 C CA . LEU A 1 95 ? -14.876 1.240 19.613 1.00 98.25 95 LEU A CA 1
ATOM 743 C C . LEU A 1 95 ? -15.106 2.549 20.384 1.00 98.25 95 LEU A C 1
ATOM 745 O O . LEU A 1 95 ? -15.372 2.533 21.584 1.00 98.25 95 LEU A O 1
ATOM 749 N N . ARG A 1 96 ? -15.003 3.702 19.716 1.00 98.06 96 ARG A N 1
ATOM 750 C CA . ARG A 1 96 ? -15.290 5.000 20.342 1.00 98.06 96 ARG A CA 1
ATOM 751 C C . ARG A 1 96 ? -16.752 5.104 20.770 1.00 98.06 96 ARG A C 1
ATOM 753 O O . ARG A 1 96 ? -17.024 5.669 21.832 1.00 98.06 96 ARG A O 1
ATOM 760 N N . ASP A 1 97 ? -17.667 4.601 19.954 1.00 98.06 97 ASP A N 1
ATOM 761 C CA . ASP A 1 97 ? -19.097 4.644 20.242 1.00 98.06 97 ASP A CA 1
ATOM 762 C C . ASP A 1 97 ? -19.483 3.622 21.317 1.00 98.06 97 ASP A C 1
ATOM 764 O O . ASP A 1 97 ? -20.166 3.997 22.271 1.00 98.06 97 ASP A O 1
ATOM 768 N N . ASP A 1 98 ? -18.922 2.412 21.279 1.00 98.00 98 ASP A N 1
ATOM 769 C CA . ASP A 1 98 ? -19.079 1.408 22.341 1.00 98.00 98 ASP A CA 1
ATOM 770 C C . ASP A 1 98 ? -18.600 1.948 23.696 1.00 98.00 98 ASP A C 1
ATOM 772 O O . ASP A 1 98 ? -19.291 1.845 24.711 1.00 98.00 98 ASP A O 1
ATOM 776 N N . MET A 1 99 ? -17.434 2.603 23.724 1.00 97.69 99 MET A N 1
ATOM 777 C CA . MET A 1 99 ? -16.896 3.215 24.943 1.00 97.69 99 MET A CA 1
ATOM 778 C C . MET A 1 99 ? -17.765 4.365 25.462 1.00 97.69 99 MET A C 1
ATOM 780 O O . MET A 1 99 ? -17.807 4.609 26.670 1.00 97.69 99 MET A O 1
ATOM 784 N N . ARG A 1 100 ? -18.457 5.090 24.577 1.00 97.00 100 ARG A N 1
ATOM 785 C CA . ARG A 1 100 ? -19.420 6.123 24.978 1.00 97.00 100 ARG A CA 1
ATOM 786 C C . ARG A 1 100 ? -20.661 5.488 25.589 1.00 97.00 100 ARG A C 1
ATOM 788 O O . ARG A 1 100 ? -21.046 5.874 26.688 1.00 97.00 100 ARG A O 1
ATOM 795 N N . GLN A 1 101 ? -21.221 4.482 24.927 1.00 96.12 101 GLN A N 1
ATOM 796 C CA . GLN A 1 101 ? -22.396 3.770 25.411 1.00 96.12 101 GLN A CA 1
ATOM 797 C C . GLN A 1 101 ? -22.128 3.099 26.764 1.00 96.12 101 GLN A C 1
ATOM 799 O O . GLN A 1 101 ? -22.945 3.201 27.675 1.00 96.12 101 GLN A O 1
ATOM 804 N N . ALA A 1 102 ? -20.958 2.479 26.941 1.00 94.75 102 ALA A N 1
ATOM 805 C CA . ALA A 1 102 ? -20.554 1.889 28.214 1.00 94.75 102 ALA A CA 1
ATOM 806 C C . ALA A 1 102 ? -20.479 2.933 29.344 1.00 94.75 102 ALA A C 1
ATOM 808 O O . ALA A 1 102 ? -20.890 2.659 30.470 1.00 94.75 102 ALA A O 1
ATOM 809 N N . ARG A 1 103 ? -20.002 4.153 29.053 1.00 93.56 103 ARG A N 1
ATOM 810 C CA . ARG A 1 103 ? -19.991 5.261 30.026 1.00 93.56 103 ARG A CA 1
ATOM 811 C C . ARG A 1 103 ? -21.395 5.738 30.379 1.00 93.56 103 ARG A C 1
ATOM 813 O O . ARG A 1 103 ? -21.654 6.009 31.545 1.00 93.56 103 ARG A O 1
ATOM 820 N N . GLU A 1 104 ? -22.290 5.833 29.401 1.00 93.06 104 GLU A N 1
ATOM 821 C CA . GLU A 1 104 ? -23.690 6.208 29.629 1.00 93.06 104 GLU A CA 1
ATOM 822 C C . GLU A 1 104 ? -24.424 5.154 30.467 1.00 93.06 104 GLU A C 1
ATOM 824 O O . GLU A 1 104 ? -25.128 5.506 31.410 1.00 93.06 104 GLU A O 1
ATOM 829 N N . GLN A 1 105 ? -24.207 3.866 30.185 1.00 89.88 105 GLN A N 1
ATOM 830 C CA . GLN A 1 105 ? -24.752 2.769 30.989 1.00 89.88 105 GLN A CA 1
ATOM 831 C C . GLN A 1 105 ? -24.211 2.790 32.420 1.00 89.88 105 GLN A C 1
ATOM 833 O O . GLN A 1 105 ? -24.983 2.613 33.357 1.00 89.88 105 GLN A O 1
ATOM 838 N N . LEU A 1 106 ? -22.911 3.044 32.602 1.00 88.31 106 LEU A N 1
ATOM 839 C CA . LEU A 1 106 ? -22.313 3.176 33.930 1.00 88.31 106 LEU A CA 1
ATOM 840 C C . LEU A 1 106 ? -22.906 4.363 34.702 1.00 88.31 106 LEU A C 1
ATOM 842 O O . LEU A 1 106 ? -23.220 4.213 35.876 1.00 88.31 106 LEU A O 1
ATOM 846 N N . ALA A 1 107 ? -23.100 5.509 34.043 1.00 83.75 107 ALA A N 1
ATOM 847 C CA . ALA A 1 107 ? -23.735 6.679 34.647 1.00 83.75 107 ALA A CA 1
ATOM 848 C C . ALA A 1 107 ? -25.209 6.419 35.008 1.00 83.75 107 ALA A C 1
ATOM 850 O O . ALA A 1 107 ? -25.672 6.853 36.056 1.00 83.75 107 ALA A O 1
ATOM 851 N N . ALA A 1 108 ? -25.946 5.684 34.171 1.00 80.44 108 ALA A N 1
ATOM 852 C CA . ALA A 1 108 ? -27.333 5.302 34.445 1.00 80.44 108 ALA A CA 1
ATOM 853 C C . ALA A 1 108 ? -27.461 4.231 35.544 1.00 80.44 108 ALA A C 1
ATOM 855 O O . ALA A 1 108 ? -28.500 4.142 36.193 1.00 80.44 108 ALA A O 1
ATOM 856 N N . ALA A 1 109 ? -26.423 3.414 35.735 1.00 75.00 109 ALA A N 1
ATOM 857 C CA . ALA A 1 109 ? -26.342 2.398 36.778 1.00 75.00 109 ALA A CA 1
ATOM 858 C C . ALA A 1 109 ? -25.757 2.927 38.100 1.00 75.00 109 ALA A C 1
ATOM 860 O O . ALA A 1 109 ? -25.650 2.152 39.055 1.00 75.00 109 ALA A O 1
ATOM 861 N N . GLU A 1 110 ? -25.379 4.212 38.184 1.00 63.62 110 GLU A N 1
ATOM 862 C CA . GLU A 1 110 ? -25.073 4.824 39.477 1.00 63.62 110 GLU A CA 1
ATOM 863 C C . GLU A 1 110 ? -26.285 4.646 40.407 1.00 63.62 110 GLU A C 1
ATOM 865 O O . GLU A 1 110 ? -27.426 4.868 39.991 1.00 63.62 110 GLU A O 1
ATOM 870 N N . PRO A 1 111 ? -26.069 4.173 41.647 1.00 62.78 111 PRO A N 1
ATOM 871 C CA . PRO A 1 111 ? -27.159 3.754 42.509 1.00 62.78 111 PRO A CA 1
ATOM 872 C C . PRO A 1 111 ? -28.109 4.917 42.787 1.00 62.78 111 PRO A C 1
ATOM 874 O O . PRO A 1 111 ? -27.681 6.039 43.060 1.00 62.78 111 PRO A O 1
ATOM 877 N N . GLU A 1 112 ? -29.404 4.603 42.758 1.00 59.41 112 GLU A N 1
ATOM 878 C CA . GLU A 1 112 ? -30.495 5.494 43.138 1.00 59.41 112 GLU A CA 1
ATOM 879 C C . GLU A 1 112 ? -30.143 6.181 44.470 1.00 59.41 112 GLU A C 1
ATOM 881 O O . GLU A 1 112 ? -29.880 5.514 45.480 1.00 59.41 112 GLU A O 1
ATOM 886 N N . GLU A 1 113 ? -30.076 7.520 44.480 1.00 63.62 113 GLU A N 1
ATOM 887 C CA . GLU A 1 113 ? -29.965 8.270 45.731 1.00 63.62 113 GLU A CA 1
ATOM 888 C C . GLU A 1 113 ? -31.034 7.739 46.695 1.00 63.62 113 GLU A C 1
ATOM 890 O O . GLU A 1 113 ? -32.199 7.639 46.309 1.00 63.62 113 GLU A O 1
ATOM 895 N N . ILE A 1 114 ? -30.649 7.398 47.937 1.00 68.44 114 ILE A N 1
ATOM 896 C CA . ILE A 1 114 ? -31.578 6.897 48.967 1.00 68.44 114 ILE A CA 1
ATOM 897 C C . ILE A 1 114 ? -32.876 7.720 48.895 1.00 68.44 114 ILE A C 1
ATOM 899 O O . ILE A 1 114 ? -32.793 8.939 49.100 1.00 68.44 114 ILE A O 1
ATOM 903 N N . PRO A 1 115 ? -34.045 7.095 48.627 1.00 73.00 115 PRO A N 1
ATOM 904 C CA . PRO A 1 115 ? -35.274 7.818 48.336 1.00 73.00 115 PRO A CA 1
ATOM 905 C C . PRO A 1 115 ? -35.528 8.922 49.359 1.00 73.00 115 PRO A C 1
ATOM 907 O O . PRO A 1 115 ? -35.464 8.693 50.576 1.00 73.00 115 PRO A O 1
ATOM 910 N N . LYS A 1 116 ? -35.788 10.142 48.873 1.00 69.75 116 LYS A N 1
ATOM 911 C CA . LYS A 1 116 ? -35.999 11.315 49.731 1.00 69.75 116 LYS A CA 1
ATOM 912 C C . LYS A 1 116 ? -37.122 11.013 50.729 1.00 69.75 116 LYS A C 1
ATOM 914 O O . LYS A 1 116 ? -38.269 10.826 50.345 1.00 69.75 116 LYS A O 1
ATOM 919 N N . GLY A 1 117 ? -36.774 10.953 52.017 1.00 76.25 117 GLY A N 1
ATOM 920 C CA . GLY A 1 117 ? -37.701 10.646 53.115 1.00 76.25 117 GLY A CA 1
ATOM 921 C C . GLY A 1 117 ? -37.481 9.290 53.795 1.00 76.25 117 GLY A C 1
ATOM 922 O O . GLY A 1 117 ? -37.799 9.171 54.979 1.00 76.25 117 GLY A O 1
ATOM 923 N N . LEU A 1 118 ? -36.845 8.314 53.133 1.00 81.88 118 LEU A N 1
ATOM 924 C CA . LEU A 1 118 ? -36.583 6.990 53.719 1.00 81.88 118 LEU A CA 1
ATOM 925 C C . LEU A 1 118 ? -35.647 7.079 54.935 1.00 81.88 118 LEU A C 1
ATOM 927 O O . LEU A 1 118 ? -35.893 6.458 55.964 1.00 81.88 118 LEU A O 1
ATOM 931 N N . ALA A 1 119 ? -34.625 7.938 54.865 1.00 82.94 119 ALA A N 1
ATOM 932 C CA . ALA A 1 119 ? -33.751 8.234 56.002 1.00 82.94 119 ALA A CA 1
ATOM 933 C C . ALA A 1 119 ? -34.540 8.736 57.228 1.00 82.94 119 ALA A C 1
ATOM 935 O O . ALA A 1 119 ? -34.268 8.332 58.356 1.00 82.94 119 ALA A O 1
ATOM 936 N N . GLY A 1 120 ? -35.546 9.589 57.006 1.00 83.81 120 GLY A N 1
ATOM 937 C CA . GLY A 1 120 ? -36.405 10.107 58.071 1.00 83.81 120 GLY A CA 1
ATOM 938 C C . GLY A 1 120 ? -37.311 9.031 58.669 1.00 83.81 120 GLY A C 1
ATOM 939 O O . GLY A 1 120 ? -37.472 8.983 59.887 1.00 83.81 120 GLY A O 1
ATOM 940 N N . GLN A 1 121 ? -37.849 8.135 57.836 1.00 88.94 121 GLN A N 1
ATOM 941 C CA . GLN A 1 121 ? -38.656 6.994 58.284 1.00 88.94 121 GLN A CA 1
ATOM 942 C C . GLN A 1 121 ? -37.833 6.021 59.138 1.00 88.94 121 GLN A C 1
ATOM 944 O O . GLN A 1 121 ? -38.272 5.635 60.221 1.00 88.94 121 GLN A O 1
ATOM 949 N N . ILE A 1 122 ? -36.617 5.682 58.700 1.00 85.94 122 ILE A N 1
ATOM 950 C CA . ILE A 1 122 ? -35.715 4.783 59.434 1.00 85.94 122 ILE A CA 1
ATOM 951 C C . ILE A 1 122 ? -35.308 5.398 60.776 1.00 85.94 122 ILE A C 1
ATOM 953 O O . ILE A 1 122 ? -35.404 4.738 61.811 1.00 85.94 122 ILE A O 1
ATOM 957 N N . VAL A 1 123 ? -34.911 6.676 60.790 1.00 89.31 123 VAL A N 1
ATOM 958 C CA . VAL A 1 123 ? -34.574 7.376 62.040 1.00 89.31 123 VAL A CA 1
ATOM 959 C C . VAL A 1 123 ? -35.789 7.478 62.964 1.00 89.31 123 VAL A C 1
ATOM 961 O O . VAL A 1 123 ? -35.639 7.319 64.171 1.00 89.31 123 VAL A O 1
ATOM 964 N N . GLY A 1 124 ? -36.991 7.698 62.424 1.00 90.62 124 GLY A N 1
ATOM 965 C CA . GLY A 1 124 ? -38.233 7.734 63.199 1.00 90.62 124 GLY A CA 1
ATOM 966 C C . GLY A 1 124 ? -38.543 6.406 63.895 1.00 90.62 124 GLY A C 1
ATOM 967 O O . GLY A 1 124 ? -38.835 6.401 65.089 1.00 90.62 124 GLY A O 1
ATOM 968 N N . LEU A 1 125 ? -38.412 5.284 63.180 1.00 90.75 125 LEU A N 1
ATOM 969 C CA . LEU A 1 125 ? -38.593 3.939 63.740 1.00 90.75 125 LEU A CA 1
ATOM 970 C C . LEU A 1 125 ? -37.544 3.619 64.816 1.00 90.75 125 LEU A C 1
ATOM 972 O O . LEU A 1 125 ? -37.886 3.116 65.885 1.00 90.75 125 LEU A O 1
ATOM 976 N N . LEU A 1 126 ? -36.275 3.960 64.571 1.00 88.94 126 LEU A N 1
ATOM 977 C CA . LEU A 1 126 ? -35.202 3.790 65.555 1.00 88.94 126 LEU A CA 1
ATOM 978 C C . LEU A 1 126 ? -35.442 4.640 66.807 1.00 88.94 126 LEU A C 1
ATOM 980 O O . LEU A 1 126 ? -35.308 4.144 67.921 1.00 88.94 126 LEU A O 1
ATOM 984 N N . ALA A 1 127 ? -35.838 5.902 66.635 1.00 91.25 127 ALA A N 1
ATOM 985 C CA . ALA A 1 127 ? -36.137 6.801 67.743 1.00 91.25 127 ALA A CA 1
ATOM 986 C C . ALA A 1 127 ? -37.319 6.300 68.585 1.00 91.25 127 ALA A C 1
ATOM 988 O O . ALA A 1 127 ? -37.290 6.450 69.803 1.00 91.25 127 ALA A O 1
ATOM 989 N N . HIS A 1 128 ? -38.327 5.680 67.961 1.00 92.19 128 HIS A N 1
ATOM 990 C CA . HIS A 1 128 ? -39.458 5.083 68.672 1.00 92.19 128 HIS A CA 1
ATOM 991 C C . HIS A 1 128 ? -39.030 3.911 69.568 1.00 92.19 128 HIS A C 1
ATOM 993 O O . HIS A 1 128 ? -39.447 3.846 70.719 1.00 92.19 128 HIS A O 1
ATOM 999 N N . ASN A 1 129 ? -38.154 3.029 69.074 1.00 88.50 129 ASN A N 1
ATOM 1000 C CA . ASN A 1 129 ? -37.690 1.860 69.831 1.00 88.50 129 ASN A CA 1
ATOM 1001 C C . ASN A 1 129 ? -36.640 2.202 70.901 1.00 88.50 129 ASN A C 1
ATOM 1003 O O . ASN A 1 129 ? -36.580 1.545 71.935 1.00 88.50 129 ASN A O 1
ATOM 1007 N N . ILE A 1 130 ? -35.791 3.202 70.646 1.00 91.25 130 ILE A N 1
ATOM 1008 C CA . ILE A 1 130 ? -34.678 3.584 71.532 1.00 91.25 130 ILE A CA 1
ATOM 1009 C C . ILE A 1 130 ? -35.112 4.649 72.554 1.00 91.25 130 ILE A C 1
ATOM 1011 O O . ILE A 1 130 ? -34.512 4.766 73.618 1.00 91.25 130 ILE A O 1
ATOM 1015 N N . GLY A 1 131 ? -36.132 5.455 72.239 1.00 91.00 131 GLY A N 1
ATOM 1016 C CA . GLY A 1 131 ? -36.556 6.603 73.048 1.00 91.00 131 GLY A CA 1
ATOM 1017 C C . GLY A 1 131 ? -35.656 7.842 72.918 1.00 91.00 131 GLY A C 1
ATOM 1018 O O . GLY A 1 131 ? -3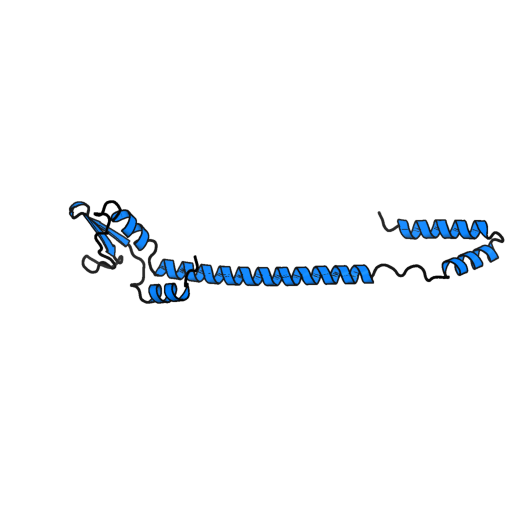5.978 8.886 73.479 1.00 91.00 131 GLY A O 1
ATOM 1019 N N . ASP A 1 132 ? -34.557 7.762 72.154 1.00 92.88 132 ASP A N 1
ATOM 1020 C CA . ASP A 1 132 ? -33.613 8.860 71.915 1.00 92.88 132 ASP A CA 1
ATOM 1021 C C . ASP A 1 132 ? -33.452 9.136 70.411 1.00 92.88 132 ASP A C 1
ATOM 1023 O O . ASP A 1 132 ? -32.822 8.390 69.652 1.00 92.88 132 ASP A O 1
ATOM 1027 N N . LYS A 1 133 ? -34.016 10.268 69.982 1.00 87.81 133 LYS A N 1
ATOM 1028 C CA . LYS A 1 133 ? -34.007 10.722 68.587 1.00 87.81 133 LYS A CA 1
ATOM 1029 C C . LYS A 1 133 ? -32.617 11.144 68.102 1.00 87.81 133 LYS A C 1
ATOM 1031 O O . LYS A 1 133 ? -32.306 10.977 66.922 1.00 87.81 133 LYS A O 1
ATOM 1036 N N . LEU A 1 134 ? -31.779 11.689 68.985 1.00 88.50 134 LEU A N 1
ATOM 1037 C CA . LEU A 1 134 ? -30.437 12.150 68.630 1.00 88.50 134 LEU A CA 1
ATOM 1038 C C . LEU A 1 134 ? -29.494 10.956 68.447 1.00 88.50 134 LEU A C 1
ATOM 1040 O O . LEU A 1 134 ? -28.701 10.933 67.502 1.00 88.50 134 LEU A O 1
ATOM 1044 N N . LEU A 1 135 ? -29.613 9.947 69.313 1.00 89.38 135 LEU A N 1
ATOM 1045 C CA . LEU A 1 135 ? -28.868 8.697 69.193 1.00 89.38 135 LEU A CA 1
ATOM 1046 C C . LEU A 1 135 ? -29.266 7.924 67.926 1.00 89.38 135 LEU A C 1
ATOM 1048 O O . LEU A 1 135 ? -28.387 7.498 67.176 1.00 89.38 135 LEU A O 1
ATOM 1052 N N . ALA A 1 136 ? -30.564 7.837 67.617 1.00 91.31 136 ALA A N 1
ATOM 1053 C CA . ALA A 1 136 ? -31.065 7.217 66.387 1.00 91.31 136 ALA A CA 1
ATOM 1054 C C . ALA A 1 136 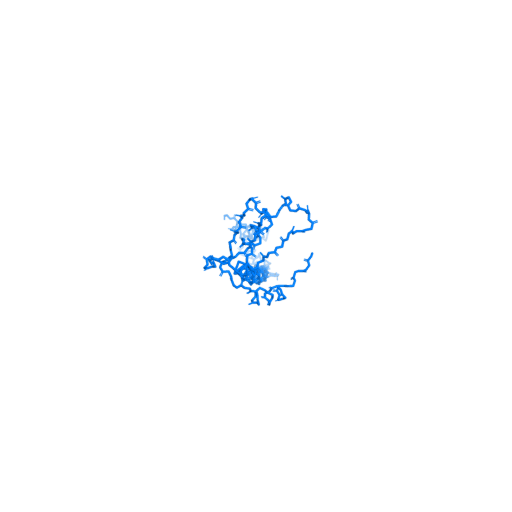? -30.498 7.873 65.111 1.00 91.31 136 ALA A C 1
ATOM 1056 O O . ALA A 1 136 ? -30.057 7.180 64.191 1.00 91.31 136 ALA A O 1
ATOM 1057 N N . GLN A 1 137 ? -30.438 9.209 65.070 1.00 89.25 137 GLN A N 1
ATOM 1058 C CA . GLN A 1 137 ? -29.860 9.937 63.938 1.00 89.25 137 GLN A CA 1
ATOM 1059 C C . GLN A 1 137 ? -28.353 9.673 63.784 1.00 89.25 137 GLN A C 1
ATOM 1061 O O . GLN A 1 137 ? -27.863 9.524 62.662 1.00 89.25 137 GLN A O 1
ATOM 1066 N N . LYS A 1 138 ? -27.608 9.600 64.897 1.00 90.44 138 LYS A N 1
ATOM 1067 C CA . LYS A 1 138 ? -26.171 9.278 64.886 1.00 90.44 138 LYS A CA 1
ATOM 1068 C C . LYS A 1 138 ? -25.911 7.865 64.363 1.00 90.44 138 LYS A C 1
ATOM 1070 O O . LYS A 1 138 ? -25.020 7.697 63.533 1.00 90.44 138 LYS A O 1
ATOM 1075 N N . ILE A 1 139 ? -26.708 6.8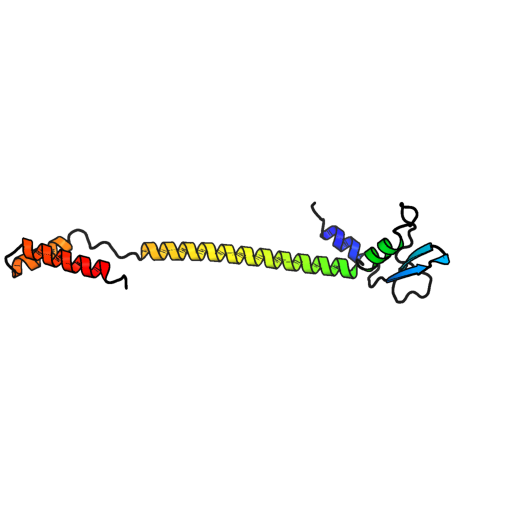84 64.795 1.00 89.75 139 ILE A N 1
ATOM 1076 C CA . ILE A 1 139 ? -26.618 5.490 64.331 1.00 89.75 139 ILE A CA 1
ATOM 1077 C C . ILE A 1 139 ? -26.860 5.417 62.820 1.00 89.75 139 ILE A C 1
ATOM 1079 O O . ILE A 1 139 ? -26.030 4.870 62.098 1.00 89.75 139 ILE A O 1
ATOM 1083 N N . TRP A 1 140 ? -27.933 6.040 62.319 1.00 88.25 140 TRP A N 1
ATOM 1084 C CA . TRP A 1 140 ? -28.216 6.085 60.880 1.00 88.25 140 TRP A CA 1
ATOM 1085 C C . TRP A 1 140 ? -27.065 6.697 60.072 1.00 88.25 140 TRP A C 1
ATOM 1087 O O . TRP A 1 140 ? -26.643 6.128 59.067 1.00 88.25 140 TRP A O 1
ATOM 1097 N N . ASN A 1 141 ? -26.526 7.837 60.517 1.00 86.38 141 ASN A N 1
ATOM 1098 C CA . ASN A 1 141 ? -25.430 8.509 59.819 1.00 86.38 141 ASN A CA 1
ATOM 1099 C C . ASN A 1 141 ? -24.160 7.643 59.777 1.00 86.38 141 ASN A C 1
ATOM 1101 O O . ASN A 1 141 ? -23.507 7.583 58.736 1.00 86.38 141 ASN A O 1
ATOM 1105 N N . ALA A 1 142 ? -23.836 6.945 60.872 1.00 89.31 142 ALA A N 1
ATOM 1106 C CA . ALA A 1 142 ? -22.704 6.023 60.930 1.00 89.31 142 ALA A CA 1
ATOM 1107 C C . ALA A 1 142 ? -22.895 4.821 59.988 1.00 89.31 142 ALA A C 1
ATOM 1109 O O . ALA A 1 142 ? -21.998 4.509 59.205 1.00 89.31 142 ALA A O 1
ATOM 1110 N N . CYS A 1 143 ? -24.080 4.197 59.990 1.00 86.38 143 CYS A N 1
ATOM 1111 C CA . CYS A 1 143 ? -24.410 3.095 59.081 1.00 86.38 143 CYS A CA 1
ATOM 1112 C C . CYS A 1 143 ? -24.366 3.535 57.612 1.00 86.38 143 CYS A C 1
ATOM 1114 O O . CYS A 1 143 ? -23.785 2.847 56.776 1.00 86.38 143 CYS A O 1
ATOM 1116 N N . ARG A 1 144 ? -24.928 4.705 57.287 1.00 84.50 144 ARG A N 1
ATOM 1117 C CA . ARG A 1 144 ? -24.898 5.263 55.929 1.00 84.50 144 ARG A CA 1
ATOM 1118 C C . ARG A 1 144 ? -23.471 5.538 55.458 1.00 84.50 144 ARG A C 1
ATOM 1120 O O . ARG A 1 144 ? -23.138 5.205 54.326 1.00 84.50 144 ARG A O 1
ATOM 1127 N N . ALA A 1 145 ? -22.631 6.120 56.313 1.00 82.56 145 ALA A N 1
ATOM 1128 C CA . ALA A 1 145 ? -21.229 6.367 55.991 1.00 82.56 145 ALA A CA 1
ATOM 1129 C C . ALA A 1 145 ? -20.463 5.057 55.745 1.00 82.56 145 ALA A C 1
ATOM 1131 O O . ALA A 1 145 ? -19.685 4.980 54.798 1.00 82.56 145 ALA A O 1
ATOM 1132 N N . ALA A 1 146 ? -20.719 4.017 56.542 1.00 84.50 146 ALA A N 1
ATOM 1133 C CA . ALA A 1 146 ? -20.124 2.699 56.334 1.00 84.50 146 ALA A CA 1
ATOM 1134 C C . ALA A 1 146 ? -20.563 2.067 54.998 1.00 84.50 146 ALA A C 1
ATOM 1136 O O . ALA A 1 146 ? -19.720 1.560 54.266 1.00 84.50 146 ALA A O 1
ATOM 1137 N N . MET A 1 147 ? -21.849 2.162 54.638 1.00 79.12 147 MET A N 1
ATOM 1138 C CA . MET A 1 147 ? -22.370 1.641 53.364 1.00 79.12 147 MET A CA 1
ATOM 1139 C C . MET A 1 147 ? -21.801 2.373 52.138 1.00 79.12 147 MET A C 1
ATOM 1141 O O . MET A 1 147 ? -21.490 1.731 51.142 1.00 79.12 147 MET A O 1
ATOM 1145 N N . LEU A 1 148 ? -21.623 3.698 52.208 1.00 72.88 148 LEU A N 1
ATOM 1146 C CA . LEU A 1 148 ? -21.064 4.491 51.102 1.00 72.88 148 LEU A CA 1
ATOM 1147 C C . LEU A 1 148 ? -19.540 4.340 50.956 1.00 72.88 148 LEU A C 1
ATOM 1149 O O . LEU A 1 148 ? -19.016 4.446 49.850 1.00 72.88 148 LEU A O 1
ATOM 1153 N N . ASN A 1 149 ? -18.823 4.091 52.056 1.00 69.94 149 ASN A N 1
ATOM 1154 C CA . ASN A 1 149 ? -17.364 3.950 52.047 1.00 69.94 149 ASN A CA 1
ATOM 1155 C C . ASN A 1 149 ? -16.888 2.494 51.876 1.00 69.94 149 ASN A C 1
ATOM 1157 O O . ASN A 1 149 ? -15.752 2.279 51.466 1.00 69.94 149 ASN A O 1
ATOM 1161 N N . GLY A 1 150 ? -17.740 1.499 52.146 1.00 56.97 150 GLY A N 1
ATOM 1162 C CA . GLY A 1 150 ? -17.400 0.070 52.093 1.00 56.97 150 GLY A CA 1
ATOM 1163 C C . GLY A 1 150 ? -17.189 -0.522 50.692 1.00 56.97 150 GLY A C 1
ATOM 1164 O O . GLY A 1 150 ? -16.784 -1.673 50.590 1.00 56.97 150 GLY A O 1
ATOM 1165 N 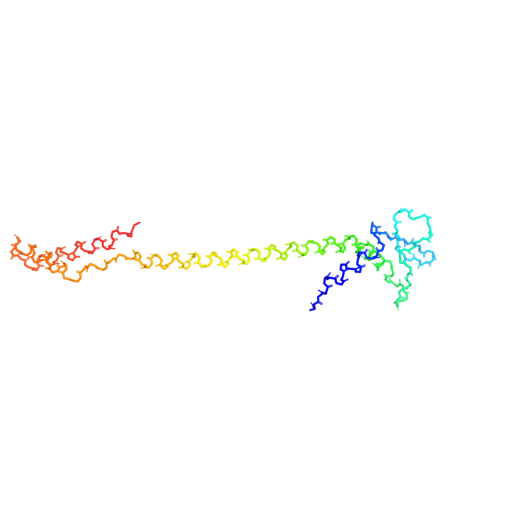N . GLY A 1 151 ? -17.436 0.241 49.620 1.00 52.50 151 GLY A N 1
ATOM 1166 C CA . GLY A 1 151 ? -17.177 -0.169 48.230 1.00 52.50 151 GLY A CA 1
ATOM 1167 C C . GLY A 1 151 ? -15.802 0.238 47.682 1.00 52.50 151 GLY A C 1
ATOM 1168 O O . GLY A 1 151 ? -15.513 -0.024 46.519 1.00 52.50 151 GLY A O 1
ATOM 1169 N N . LYS A 1 152 ? -14.967 0.910 48.485 1.00 50.66 152 LYS A N 1
ATOM 1170 C CA . LYS A 1 152 ? -13.601 1.309 48.117 1.00 50.66 152 LYS A CA 1
ATOM 1171 C C . LYS A 1 152 ? -12.601 0.507 48.945 1.00 50.66 152 LYS A C 1
ATOM 1173 O O . LYS A 1 152 ? -12.074 1.017 49.931 1.00 50.66 152 LYS A O 1
ATOM 1178 N N . SER A 1 153 ? -12.368 -0.745 48.570 1.00 47.59 153 SER A N 1
ATOM 1179 C CA . SER A 1 153 ? -11.227 -1.522 49.054 1.00 47.59 153 SER A CA 1
ATOM 1180 C C . SER A 1 153 ? -10.609 -2.321 47.925 1.00 47.59 153 SER A C 1
ATOM 1182 O O . SER A 1 153 ? -11.337 -2.622 46.955 1.00 47.59 153 SER A O 1
#

Radius of gyration: 39.97 Å; chains: 1; bounding box: 72×29×104 Å

Secondary structure (DSSP, 8-state):
----HHHHHHHHHHSPPS--EEEEETTTTEEEEE-TT-SSS--SEE---SSSSTTHHHHHHHHHHT-HHHHHHHHHHHHHHHHHHHHHHHHHHHHHHHHHHHHHHHHHTSPPP--TTHHHHHHHHHHHHHS-HHHHHHHHHHHHHHHHHTT--

Sequence (153 aa):
MNIDKRTLREVAEKATPGPWTLFSDIDTKTFSIHTPRDKRCENVIKWGGFDCQPNAEANAEFIAAFNPKVALALLDENIQLQREKDAIEAVALALRDDMRQAREQLAAAEPEEIPKGLAGQIVGLLAHNIGDKLLAQKIWNACRAAMLNGGKS

Organism: Salmonella diarizonae (NCBI:txid59204)